Protein AF-A0A6B3F9Q8-F1 (afdb_monomer_lite)

Secondary structure (DSSP, 8-state):
------------B-SSTT-SSEEEEEETTEEEEE-BTT-TTTTHHHHHHHHHHHHT-

Structure (mmCIF, N/CA/C/O backbone):
data_AF-A0A6B3F9Q8-F1
#
_entry.id   AF-A0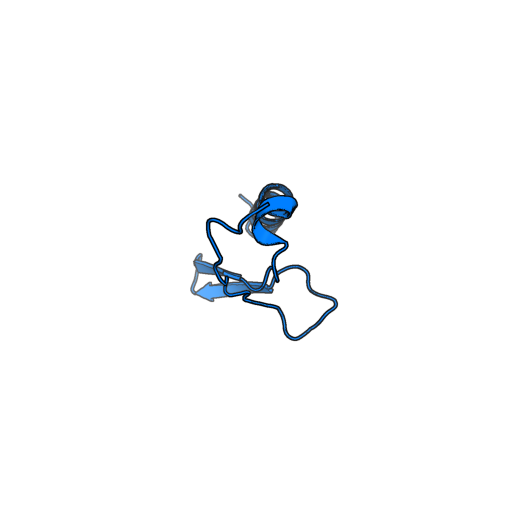A6B3F9Q8-F1
#
loop_
_atom_site.group_PDB
_atom_site.id
_atom_site.type_symbol
_atom_site.label_atom_id
_atom_site.label_alt_id
_atom_site.label_comp_id
_atom_site.label_asym_id
_atom_site.label_entity_id
_atom_site.label_seq_id
_atom_site.pdbx_PDB_ins_code
_atom_site.Cartn_x
_atom_site.Cartn_y
_atom_site.Cartn_z
_atom_site.occupancy
_atom_site.B_iso_or_equiv
_atom_site.auth_seq_id
_atom_site.auth_comp_id
_atom_site.auth_asym_id
_atom_site.auth_atom_id
_atom_site.pdbx_PDB_model_num
ATOM 1 N N . PRO A 1 1 ? 27.376 -5.788 -24.875 1.00 86.38 1 PRO A N 1
ATOM 2 C CA . PRO A 1 1 ? 27.123 -6.958 -23.989 1.00 86.38 1 PRO A CA 1
ATOM 3 C C . PRO A 1 1 ? 25.772 -7.624 -24.308 1.00 86.38 1 PRO A C 1
ATOM 5 O O . PRO A 1 1 ? 24.840 -6.920 -24.685 1.00 86.38 1 PRO A O 1
ATOM 8 N N . ARG A 1 2 ? 25.657 -8.957 -24.187 1.00 95.38 2 ARG A N 1
ATOM 9 C CA . ARG A 1 2 ? 24.391 -9.681 -24.430 1.00 95.38 2 ARG A CA 1
ATOM 10 C C . ARG A 1 2 ? 23.488 -9.610 -23.193 1.00 95.38 2 ARG A C 1
ATOM 12 O O . ARG A 1 2 ? 23.957 -9.858 -22.085 1.00 95.38 2 ARG A O 1
ATOM 19 N N . ILE A 1 3 ? 22.206 -9.303 -23.387 1.00 96.00 3 ILE A N 1
ATOM 20 C CA . ILE A 1 3 ? 21.193 -9.314 -22.320 1.00 96.00 3 ILE A CA 1
ATOM 21 C C . ILE A 1 3 ? 21.002 -10.755 -21.830 1.00 96.00 3 ILE A C 1
ATOM 23 O O . ILE A 1 3 ? 20.809 -11.652 -22.646 1.00 96.00 3 ILE A O 1
ATOM 27 N N . ARG A 1 4 ? 21.078 -10.970 -20.509 1.00 97.25 4 ARG A N 1
ATOM 28 C CA . ARG A 1 4 ? 20.931 -12.297 -19.881 1.00 97.25 4 ARG A CA 1
ATOM 29 C C . ARG A 1 4 ? 19.489 -12.610 -19.489 1.00 97.25 4 ARG A C 1
ATOM 31 O O . ARG A 1 4 ? 19.038 -13.723 -19.721 1.00 97.25 4 ARG A O 1
ATOM 38 N N . HIS A 1 5 ? 18.771 -11.627 -18.945 1.00 97.06 5 HIS A N 1
ATOM 39 C CA . HIS A 1 5 ? 17.396 -11.785 -18.471 1.00 97.06 5 HIS A C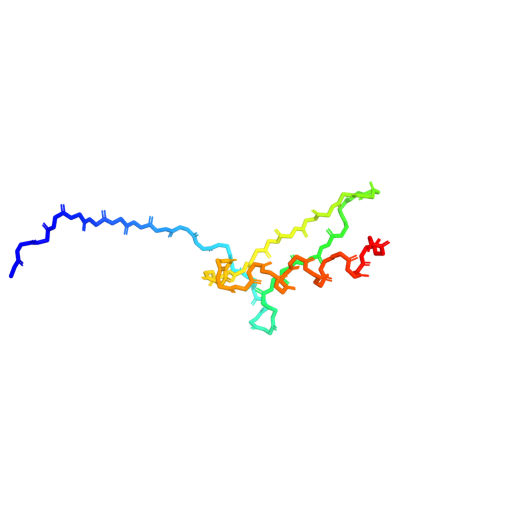A 1
ATOM 40 C C . HIS A 1 5 ? 16.592 -10.500 -18.669 1.00 97.06 5 HIS A C 1
ATOM 42 O O . HIS A 1 5 ? 17.148 -9.401 -18.702 1.00 97.06 5 HIS A O 1
ATOM 48 N N . ARG A 1 6 ? 15.274 -10.662 -18.790 1.00 97.31 6 ARG A N 1
ATOM 49 C CA . ARG A 1 6 ? 14.269 -9.598 -18.777 1.00 97.31 6 ARG A CA 1
ATOM 50 C C . ARG A 1 6 ? 13.057 -10.108 -18.013 1.00 97.31 6 ARG A C 1
ATOM 52 O O . ARG A 1 6 ? 12.746 -11.293 -18.094 1.00 97.31 6 ARG A O 1
ATOM 59 N N . TRP A 1 7 ? 12.379 -9.217 -17.310 1.00 97.94 7 TRP A N 1
ATOM 60 C CA . TRP A 1 7 ? 11.131 -9.519 -16.622 1.00 97.94 7 TRP A CA 1
ATOM 61 C C . TRP A 1 7 ? 10.250 -8.273 -16.571 1.00 97.94 7 TRP A C 1
ATOM 63 O O . TRP A 1 7 ? 10.708 -7.162 -16.844 1.00 97.94 7 TRP A O 1
ATOM 73 N N . ALA A 1 8 ? 8.988 -8.485 -16.217 1.00 97.50 8 ALA A N 1
ATOM 74 C CA . ALA A 1 8 ? 8.022 -7.436 -15.938 1.00 97.50 8 ALA A CA 1
ATOM 75 C C . ALA A 1 8 ? 7.532 -7.575 -14.493 1.00 97.50 8 ALA A C 1
ATOM 77 O O . ALA A 1 8 ? 7.495 -8.677 -13.947 1.00 97.50 8 ALA A O 1
ATOM 78 N N . GLY A 1 9 ? 7.177 -6.450 -13.880 1.00 95.81 9 GLY A N 1
ATOM 79 C CA . GLY A 1 9 ? 6.538 -6.398 -12.569 1.00 95.81 9 GLY A CA 1
ATOM 80 C C . GLY A 1 9 ? 5.151 -5.776 -12.679 1.00 95.81 9 GLY A C 1
ATOM 81 O O . GLY A 1 9 ? 4.872 -5.033 -13.619 1.00 95.81 9 GLY A O 1
ATOM 82 N N . VAL A 1 10 ? 4.292 -6.072 -11.707 1.00 96.31 10 VAL A N 1
ATOM 83 C CA . VAL A 1 10 ? 2.978 -5.434 -11.574 1.00 96.31 10 VAL A CA 1
ATOM 84 C C . VAL A 1 10 ? 3.074 -4.336 -10.525 1.00 96.31 10 VAL A C 1
ATOM 86 O O . VAL A 1 10 ? 3.574 -4.562 -9.423 1.00 96.31 10 VAL A O 1
ATOM 89 N N . TYR A 1 11 ? 2.557 -3.155 -10.853 1.00 95.50 11 TYR A N 1
ATOM 90 C CA . TYR A 1 11 ? 2.424 -2.053 -9.910 1.00 95.50 11 TYR A CA 1
ATOM 91 C C . TYR A 1 11 ? 0.952 -1.816 -9.590 1.00 95.50 11 TYR A C 1
ATOM 93 O O . TYR A 1 11 ? 0.186 -1.377 -10.443 1.00 95.50 11 TYR A O 1
ATOM 101 N N . ALA A 1 12 ? 0.570 -2.060 -8.338 1.00 95.44 12 ALA A N 1
ATOM 102 C CA . ALA A 1 12 ? -0.668 -1.517 -7.795 1.00 95.44 12 ALA A CA 1
ATOM 103 C C . ALA A 1 12 ? -0.438 -0.031 -7.498 1.00 95.44 12 ALA A C 1
ATOM 105 O O . ALA A 1 12 ? 0.416 0.300 -6.674 1.00 95.44 12 ALA A O 1
ATOM 106 N N . GLN A 1 13 ? -1.167 0.855 -8.173 1.00 96.31 13 GLN A N 1
ATOM 107 C CA . GLN A 1 13 ? -1.012 2.309 -8.094 1.00 96.31 13 GLN A CA 1
ATOM 108 C C . GLN A 1 13 ? -2.353 2.934 -7.701 1.00 96.31 13 GLN A C 1
ATOM 110 O O . GLN A 1 13 ? -3.387 2.596 -8.275 1.00 96.31 13 GLN A O 1
ATOM 115 N N . CYS A 1 14 ? -2.332 3.845 -6.726 1.00 96.88 14 CYS A N 1
ATOM 116 C CA . CYS A 1 14 ? -3.490 4.676 -6.406 1.00 96.88 14 CYS A CA 1
ATOM 117 C C . CYS A 1 14 ? -3.939 5.464 -7.644 1.00 96.88 14 CYS A C 1
ATOM 119 O O . CYS A 1 14 ? -3.099 6.027 -8.351 1.00 96.88 14 CYS A O 1
ATOM 121 N N . THR A 1 15 ? -5.250 5.532 -7.879 1.00 96.00 15 THR A N 1
ATOM 122 C CA . THR A 1 15 ? -5.837 6.346 -8.957 1.00 96.00 15 THR A CA 1
ATOM 123 C C . THR A 1 15 ? -5.713 7.841 -8.677 1.00 96.00 15 THR A C 1
ATOM 125 O O . THR A 1 15 ? -5.554 8.627 -9.604 1.00 96.00 15 THR A O 1
ATOM 128 N N . ASP A 1 16 ? -5.745 8.225 -7.400 1.00 95.25 16 ASP A N 1
ATOM 129 C CA . ASP A 1 16 ? -5.414 9.567 -6.929 1.00 95.25 16 ASP A CA 1
ATOM 130 C C . ASP A 1 16 ? -3.881 9.730 -6.880 1.00 95.25 16 ASP A C 1
ATOM 132 O O . ASP A 1 16 ? -3.227 9.089 -6.046 1.00 95.25 16 ASP A O 1
ATOM 136 N N . PRO A 1 17 ? -3.287 10.574 -7.745 1.00 90.62 17 PRO A N 1
ATOM 137 C CA . PRO A 1 17 ? -1.838 10.732 -7.832 1.00 90.62 17 PRO A CA 1
ATOM 138 C C . PRO A 1 17 ? -1.234 11.429 -6.607 1.00 90.62 17 PRO A C 1
ATOM 140 O O . PRO A 1 17 ? -0.023 11.349 -6.408 1.00 90.62 17 PRO A O 1
ATOM 143 N N . SER A 1 18 ? -2.046 12.090 -5.773 1.00 93.38 18 SER A N 1
ATOM 144 C CA . SER A 1 18 ? -1.574 12.700 -4.525 1.00 93.38 18 SER A CA 1
ATOM 145 C C . SER A 1 18 ? -1.320 11.666 -3.421 1.00 93.38 18 SER A C 1
ATOM 147 O O . SER A 1 18 ? -0.608 11.943 -2.454 1.00 93.38 18 SER A O 1
ATOM 149 N N . ARG A 1 19 ? -1.858 10.446 -3.562 1.00 94.00 19 ARG A N 1
ATOM 150 C CA . ARG A 1 19 ? -1.716 9.378 -2.568 1.00 94.00 19 ARG A CA 1
ATOM 151 C C . ARG A 1 19 ? -0.518 8.496 -2.875 1.00 94.00 19 ARG A C 1
ATOM 153 O O . ARG A 1 19 ? -0.487 7.763 -3.862 1.00 94.00 19 ARG A O 1
ATOM 160 N N . VAL A 1 20 ? 0.435 8.472 -1.945 1.00 93.38 20 VAL A N 1
ATOM 161 C CA . VAL A 1 20 ? 1.589 7.561 -2.014 1.00 93.38 20 VAL A CA 1
ATOM 162 C C . VAL A 1 20 ? 1.163 6.102 -1.842 1.00 93.38 20 VAL A C 1
ATOM 164 O O . VAL A 1 20 ? 1.713 5.240 -2.518 1.00 93.38 20 VAL A O 1
ATOM 167 N N . VAL A 1 21 ? 0.198 5.838 -0.958 1.00 97.38 21 VAL A N 1
ATOM 168 C CA . VAL A 1 21 ? -0.337 4.512 -0.613 1.00 97.38 21 VAL A CA 1
ATOM 169 C C . VAL A 1 21 ? -1.774 4.690 -0.102 1.00 97.38 21 VAL A C 1
ATOM 171 O O . VAL A 1 21 ? -2.078 5.675 0.575 1.00 97.38 21 VAL A O 1
ATOM 174 N N . HIS A 1 22 ? -2.663 3.760 -0.436 1.00 97.12 22 HIS A N 1
ATOM 175 C CA . HIS A 1 22 ? -4.033 3.692 0.067 1.00 97.12 22 HIS A CA 1
ATOM 176 C C . HIS A 1 22 ? -4.068 2.917 1.381 1.00 97.12 22 HIS A C 1
ATOM 178 O O . HIS A 1 22 ? -3.487 1.833 1.473 1.00 97.12 22 HIS A O 1
ATOM 184 N N . ARG A 1 23 ? -4.760 3.474 2.378 1.00 97.12 23 ARG A N 1
ATOM 185 C CA . ARG A 1 23 ? -5.002 2.849 3.680 1.00 97.12 23 ARG A CA 1
ATOM 186 C C . ARG A 1 23 ? -6.477 2.927 4.010 1.00 97.12 23 ARG A C 1
ATOM 188 O O . ARG A 1 23 ? -7.069 3.995 3.860 1.00 97.12 23 ARG A O 1
ATOM 195 N N . GLN A 1 24 ? -7.044 1.818 4.455 1.00 96.62 24 GLN A N 1
ATOM 196 C CA . GLN A 1 24 ? -8.446 1.758 4.840 1.00 96.62 24 GLN A CA 1
ATOM 197 C C . GLN A 1 24 ? -8.683 0.585 5.787 1.00 96.62 24 GLN A C 1
ATOM 199 O O . GLN A 1 24 ? -8.250 -0.530 5.497 1.00 96.62 24 GLN A O 1
ATOM 204 N N . GLU A 1 25 ? -9.409 0.830 6.873 1.00 97.62 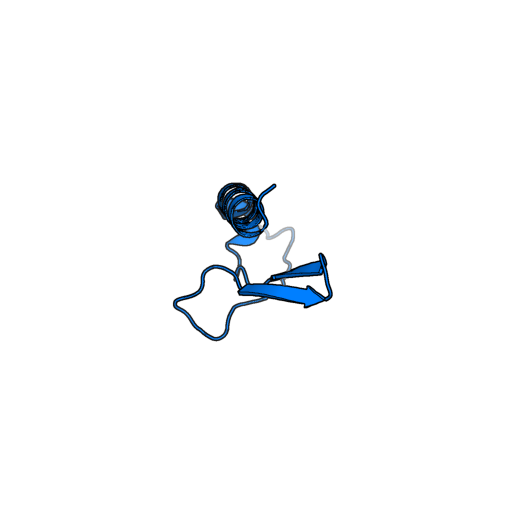25 GLU A N 1
ATOM 205 C CA . GLU A 1 25 ? -9.997 -0.231 7.683 1.00 97.62 25 GLU A CA 1
ATOM 206 C C . GLU A 1 25 ? -11.190 -0.824 6.924 1.00 97.62 25 GLU A C 1
ATOM 208 O O . GLU A 1 25 ? -12.130 -0.114 6.558 1.00 97.62 25 GLU A O 1
ATOM 213 N N . VAL A 1 26 ? -11.109 -2.110 6.590 1.00 98.12 26 VAL A N 1
ATOM 214 C CA . VAL A 1 26 ? -12.127 -2.812 5.783 1.00 98.12 26 VAL A CA 1
ATOM 215 C C . VAL A 1 26 ? -13.039 -3.699 6.631 1.00 98.12 26 VAL A C 1
ATOM 217 O O . VAL A 1 26 ? -14.111 -4.086 6.174 1.00 98.12 26 VAL A O 1
ATOM 220 N N . ALA A 1 27 ? -12.616 -4.000 7.855 1.00 98.12 27 ALA A N 1
ATOM 221 C CA . ALA A 1 27 ? -13.378 -4.623 8.931 1.00 98.12 27 ALA A CA 1
ATOM 222 C C . ALA A 1 27 ? -12.687 -4.277 10.262 1.00 98.12 27 ALA A C 1
ATOM 224 O O . ALA A 1 27 ? -11.554 -3.805 10.234 1.00 98.12 27 ALA A O 1
ATOM 225 N N . ASP A 1 28 ? -13.341 -4.535 11.395 1.00 96.38 28 ASP A N 1
ATOM 226 C CA . ASP A 1 28 ? -12.806 -4.244 12.734 1.00 96.38 28 ASP A CA 1
ATOM 227 C C . ASP A 1 28 ? -11.392 -4.823 12.924 1.00 96.38 28 ASP A C 1
ATOM 229 O O . ASP A 1 28 ? -11.188 -6.038 12.844 1.00 96.38 28 ASP A O 1
ATOM 233 N N . GLY A 1 29 ? -10.400 -3.941 13.081 1.00 94.62 29 GLY A N 1
ATOM 234 C CA . GLY A 1 29 ? -8.988 -4.300 13.231 1.00 94.62 29 GLY A CA 1
ATOM 235 C C . GLY A 1 29 ? -8.294 -4.807 11.956 1.00 94.62 29 GLY A C 1
ATOM 236 O O . GLY A 1 29 ? -7.115 -5.163 11.999 1.00 94.62 29 GLY A O 1
ATOM 237 N N . VAL A 1 30 ? -8.975 -4.832 10.805 1.00 96.88 30 VAL A N 1
ATOM 238 C CA . VAL A 1 30 ? -8.440 -5.326 9.526 1.00 96.88 30 VAL A CA 1
ATOM 239 C C . VAL A 1 30 ? -8.149 -4.167 8.581 1.00 96.88 30 VAL A C 1
ATOM 241 O O . VAL A 1 30 ? -9.053 -3.514 8.056 1.00 96.88 30 VAL A O 1
ATOM 244 N N . TRP A 1 31 ? -6.865 -3.971 8.285 1.00 97.25 31 TRP A N 1
ATOM 245 C CA . TRP A 1 31 ? -6.383 -2.853 7.480 1.00 97.25 31 TRP A CA 1
ATOM 246 C C . TRP A 1 31 ? -5.870 -3.281 6.107 1.00 97.25 31 TRP A C 1
ATOM 248 O O . TRP A 1 31 ? -4.965 -4.106 5.978 1.00 97.25 31 TRP A O 1
ATOM 258 N N . LEU A 1 32 ? -6.410 -2.653 5.063 1.00 97.25 32 LEU A N 1
ATOM 259 C CA . LEU A 1 32 ? -5.866 -2.708 3.713 1.00 97.25 32 LEU A CA 1
ATOM 260 C C . LEU A 1 32 ? -4.783 -1.638 3.557 1.00 97.25 32 LEU A C 1
ATOM 262 O O . LEU A 1 32 ? -5.059 -0.450 3.716 1.00 97.25 32 LEU A O 1
ATOM 266 N N . VAL A 1 33 ? -3.578 -2.053 3.160 1.00 97.38 33 VAL A N 1
ATOM 267 C CA . VAL A 1 33 ? -2.468 -1.161 2.792 1.00 97.38 33 VAL A CA 1
ATOM 268 C C . VAL A 1 33 ? -1.991 -1.538 1.390 1.00 97.38 33 VAL A C 1
ATOM 270 O O . VAL A 1 33 ? -1.393 -2.593 1.193 1.00 97.38 33 VAL A O 1
ATOM 273 N N . THR A 1 34 ? -2.301 -0.717 0.383 1.00 97.44 34 THR A N 1
ATOM 274 C CA . THR A 1 34 ? -2.058 -1.055 -1.034 1.00 97.44 34 THR A CA 1
ATOM 275 C C . THR A 1 34 ? -1.831 0.179 -1.910 1.00 97.44 34 THR A C 1
ATOM 277 O O . THR A 1 34 ? -1.908 1.310 -1.448 1.00 97.44 34 THR A O 1
ATOM 280 N N . GLY A 1 35 ? -1.534 -0.012 -3.194 1.00 97.50 35 GLY A N 1
ATOM 281 C CA . GLY A 1 35 ? -1.353 1.083 -4.148 1.00 97.50 35 GLY A CA 1
ATOM 282 C C . GLY A 1 35 ? -0.020 1.855 -4.101 1.00 97.50 35 GLY A C 1
ATOM 283 O O . GLY A 1 35 ? -0.016 2.997 -4.564 1.00 97.50 35 GLY A O 1
ATOM 284 N N . PRO A 1 36 ? 1.118 1.315 -3.600 1.00 96.62 36 PRO A N 1
ATOM 285 C CA . PRO A 1 36 ? 2.349 2.096 -3.461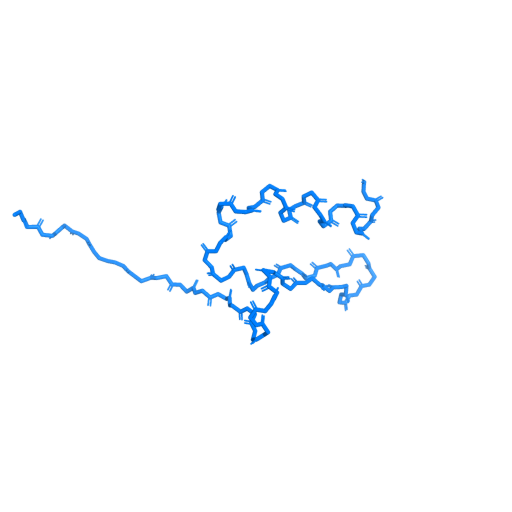 1.00 96.62 36 PRO A CA 1
ATOM 286 C C . PRO A 1 36 ? 3.020 2.462 -4.795 1.00 96.62 36 PRO A C 1
ATOM 288 O O . PRO A 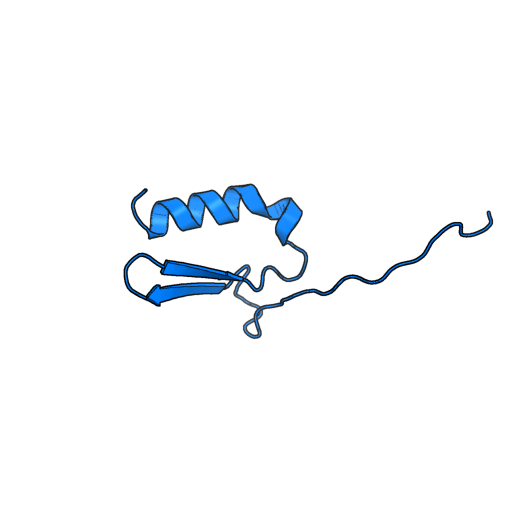1 36 ? 3.993 3.213 -4.809 1.00 96.62 36 PRO A O 1
ATOM 291 N N . GLY A 1 37 ? 2.566 1.919 -5.928 1.00 95.56 37 GLY A N 1
ATOM 292 C CA . GLY A 1 37 ? 2.950 2.417 -7.248 1.00 95.56 37 GLY A CA 1
ATOM 293 C C . GLY A 1 37 ? 4.426 2.269 -7.599 1.00 95.56 37 GLY A C 1
ATOM 294 O O . GLY A 1 37 ? 4.999 3.136 -8.249 1.00 95.56 37 GLY A O 1
ATOM 295 N N . GLY A 1 38 ? 5.071 1.223 -7.082 1.00 94.94 38 GLY A N 1
ATOM 296 C CA . GLY A 1 38 ? 6.505 0.977 -7.258 1.00 94.94 38 GLY A CA 1
ATOM 297 C C . GLY A 1 38 ? 7.416 1.651 -6.245 1.00 94.94 38 GLY A C 1
ATOM 298 O O . GLY A 1 38 ? 8.611 1.381 -6.228 1.00 94.94 38 GLY A O 1
ATOM 299 N N . ARG A 1 39 ? 6.847 2.423 -5.319 1.00 95.00 39 ARG A N 1
ATOM 300 C CA . ARG A 1 39 ? 7.563 2.992 -4.169 1.00 95.00 39 ARG A CA 1
ATOM 301 C C . ARG A 1 39 ? 7.529 2.074 -2.944 1.00 95.00 39 ARG A C 1
ATOM 303 O O . ARG A 1 39 ? 7.988 2.457 -1.877 1.00 95.00 39 ARG A O 1
ATOM 310 N N . GLY A 1 40 ? 6.996 0.859 -3.095 1.00 95.19 40 GLY A N 1
ATOM 311 C CA . GLY A 1 40 ? 6.773 -0.078 -1.994 1.00 95.19 40 GLY A CA 1
ATOM 312 C C . GLY A 1 40 ? 8.053 -0.460 -1.254 1.00 95.19 40 GLY A C 1
ATOM 313 O O . GLY A 1 40 ? 8.041 -0.453 -0.034 1.00 95.19 40 GLY A O 1
ATOM 314 N N . MET A 1 41 ? 9.160 -0.729 -1.961 1.00 96.12 41 MET A N 1
ATOM 315 C CA . MET A 1 41 ? 10.429 -1.065 -1.297 1.00 96.12 41 MET A CA 1
ATOM 316 C C . MET A 1 41 ? 11.076 0.146 -0.626 1.00 96.12 41 MET A C 1
ATOM 318 O O . MET A 1 41 ? 11.397 0.086 0.552 1.00 96.12 41 MET A O 1
ATOM 322 N N . THR A 1 42 ? 11.257 1.250 -1.354 1.00 96.19 42 THR A N 1
ATOM 323 C CA . THR A 1 42 ? 11.960 2.430 -0.825 1.00 96.19 42 THR A CA 1
ATOM 324 C C . THR A 1 42 ? 11.207 3.082 0.333 1.00 96.19 42 THR A C 1
ATOM 326 O O . THR A 1 42 ? 11.824 3.538 1.288 1.00 96.19 42 THR A O 1
ATOM 329 N N . CYS A 1 43 ? 9.874 3.130 0.263 1.00 96.50 43 CYS A N 1
ATOM 330 C CA . CYS A 1 43 ? 9.050 3.798 1.264 1.00 96.50 43 CYS A CA 1
ATOM 331 C C . CYS A 1 43 ? 8.469 2.845 2.317 1.00 96.50 43 CYS A C 1
ATOM 333 O O . CYS A 1 43 ? 7.700 3.317 3.152 1.00 96.50 43 CYS A O 1
ATOM 335 N N . SER A 1 44 ? 8.788 1.541 2.311 1.00 97.19 44 SER A N 1
ATOM 336 C CA . SER A 1 44 ? 8.176 0.590 3.254 1.00 97.19 44 SER A CA 1
ATOM 337 C C . SER A 1 44 ? 8.319 0.989 4.727 1.00 97.19 44 SER A C 1
ATOM 339 O O . SER A 1 44 ? 7.313 0.852 5.424 1.00 97.19 44 SER A O 1
ATOM 341 N N . PRO A 1 45 ? 9.453 1.547 5.217 1.00 98.06 45 PRO A N 1
ATOM 342 C CA . PRO A 1 45 ? 9.563 1.901 6.632 1.00 98.06 45 PRO A CA 1
ATOM 343 C C . PRO A 1 45 ? 8.580 3.011 7.021 1.00 98.06 45 PRO A C 1
ATOM 345 O O . PRO A 1 45 ? 7.793 2.837 7.945 1.00 98.06 45 PRO A O 1
ATOM 348 N N . ALA A 1 46 ? 8.533 4.098 6.246 1.00 97.88 46 ALA A N 1
ATOM 349 C CA . ALA A 1 46 ? 7.603 5.205 6.479 1.00 97.88 46 ALA A CA 1
ATOM 350 C C . ALA A 1 46 ? 6.137 4.799 6.248 1.00 97.88 46 ALA A C 1
ATOM 352 O O . ALA A 1 46 ? 5.224 5.307 6.898 1.00 97.88 46 ALA A O 1
ATOM 353 N N . ILE A 1 47 ? 5.883 3.874 5.312 1.00 97.25 47 ILE A N 1
ATOM 354 C CA . ILE A 1 47 ? 4.540 3.333 5.105 1.00 97.25 47 ILE A CA 1
ATOM 355 C C . ILE A 1 47 ? 4.085 2.571 6.348 1.00 97.25 47 ILE A C 1
ATOM 357 O O . ILE A 1 47 ? 2.940 2.773 6.756 1.00 97.25 47 ILE A O 1
ATOM 361 N N . ALA A 1 48 ? 4.951 1.736 6.926 1.00 97.19 48 ALA A N 1
ATOM 362 C CA . ALA A 1 48 ? 4.665 0.944 8.115 1.00 97.19 48 ALA A CA 1
ATOM 363 C C . ALA A 1 48 ? 4.475 1.829 9.351 1.00 97.19 48 ALA A C 1
ATOM 365 O O . ALA A 1 48 ? 3.408 1.770 9.952 1.00 97.19 48 ALA A O 1
ATOM 366 N N . GLU A 1 49 ? 5.442 2.700 9.654 1.00 98.25 49 GLU A N 1
ATOM 367 C CA . GLU A 1 49 ? 5.390 3.650 10.775 1.00 98.25 49 GLU A CA 1
ATOM 368 C C . GLU A 1 49 ? 4.087 4.452 10.751 1.00 98.25 49 GLU A C 1
ATOM 370 O O . GLU A 1 49 ? 3.299 4.410 11.689 1.00 98.25 49 GLU A O 1
ATOM 375 N N . ARG A 1 50 ? 3.764 5.073 9.610 1.00 97.44 50 ARG A N 1
ATOM 376 C CA . ARG A 1 50 ? 2.546 5.880 9.509 1.00 97.44 50 ARG A CA 1
ATOM 377 C C . ARG A 1 50 ? 1.256 5.063 9.594 1.00 97.44 50 ARG A C 1
ATOM 379 O O . ARG A 1 50 ? 0.203 5.619 9.889 1.00 97.44 50 ARG A O 1
ATOM 386 N N . THR A 1 51 ? 1.314 3.771 9.271 1.00 97.25 51 THR A N 1
ATOM 387 C CA . THR A 1 51 ? 0.173 2.868 9.471 1.00 97.25 51 THR A CA 1
ATOM 388 C C . THR A 1 51 ? 0.031 2.513 10.947 1.00 97.25 51 THR A C 1
ATOM 390 O O . THR A 1 51 ? -1.085 2.553 11.440 1.00 97.25 51 THR A O 1
ATOM 393 N N . ALA A 1 52 ? 1.133 2.229 11.646 1.00 97.38 52 ALA A N 1
ATOM 394 C CA . ALA A 1 52 ? 1.145 1.958 13.083 1.00 97.38 52 ALA A CA 1
ATOM 395 C C . ALA A 1 52 ? 0.585 3.148 13.883 1.00 97.38 52 ALA A C 1
ATOM 397 O O . ALA A 1 52 ? -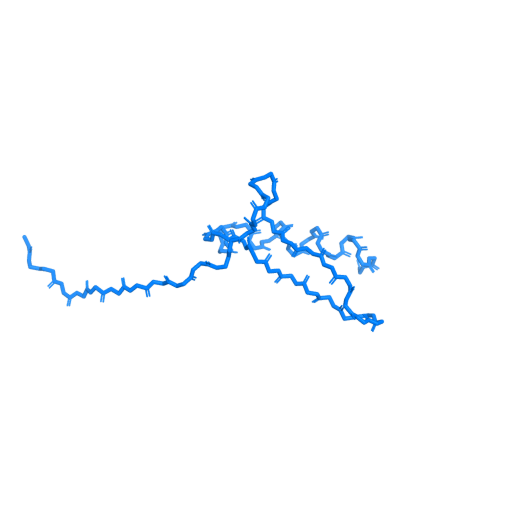0.352 2.968 14.657 1.00 97.38 52 ALA A O 1
ATOM 398 N N . ASP A 1 53 ? 1.050 4.367 13.585 1.00 97.69 53 ASP A N 1
ATOM 399 C CA . ASP A 1 53 ? 0.520 5.607 14.171 1.00 97.69 53 ASP A CA 1
ATOM 400 C C . ASP A 1 53 ? -0.999 5.728 13.990 1.00 97.69 53 ASP A C 1
ATOM 402 O O . ASP A 1 53 ? -1.725 6.120 14.901 1.00 97.69 53 ASP A O 1
ATOM 406 N N . LEU A 1 54 ? -1.482 5.428 12.778 1.00 95.50 54 LEU A N 1
ATOM 407 C CA . LEU A 1 54 ? -2.888 5.572 12.408 1.00 95.50 54 LEU A CA 1
ATOM 408 C C . LEU A 1 54 ? -3.788 4.613 13.195 1.00 95.50 54 LEU A C 1
ATOM 410 O O . LEU A 1 54 ? -4.931 4.964 13.477 1.00 95.50 54 LEU A O 1
ATOM 414 N N . ILE A 1 55 ? -3.281 3.425 13.526 1.00 96.25 55 ILE A N 1
ATOM 415 C CA . ILE A 1 55 ? -4.026 2.388 14.252 1.00 96.25 55 ILE A CA 1
ATOM 416 C C . ILE A 1 55 ? -3.750 2.394 15.760 1.00 96.25 55 ILE A C 1
ATOM 418 O O . ILE A 1 55 ? -4.317 1.576 16.478 1.00 96.25 55 ILE A O 1
ATOM 422 N N . GLY A 1 56 ? -2.897 3.304 16.240 1.00 95.25 56 GLY A N 1
ATOM 423 C CA . GLY A 1 56 ? -2.538 3.417 17.652 1.00 95.25 56 GLY A CA 1
ATOM 424 C C . GLY A 1 56 ? -1.742 2.225 18.191 1.00 95.25 56 GLY A C 1
ATOM 425 O O . GLY A 1 56 ? -1.991 1.813 19.324 1.00 95.25 56 GLY A O 1
ATOM 426 N N . TRP A 1 57 ? -0.840 1.656 17.382 1.00 92.50 57 TRP A N 1
ATOM 427 C CA . TRP A 1 57 ? 0.054 0.565 17.795 1.00 92.50 57 TRP A CA 1
ATOM 428 C C . TRP A 1 57 ? 1.267 1.067 18.589 1.00 92.50 57 TRP A C 1
ATOM 430 O O . TRP A 1 57 ? 1.819 2.126 18.217 1.00 92.50 57 TRP A O 1
#

Sequence (57 aa):
PRIRHRWAGVYAQCTDPSRVVHRQEVADGVWLVTGPGGRGMTCSPAIAERTADLIGW

Foldseek 3Di:
DDDDDDDDDDAQADPPPVDCWDWDDPDVVDIDTHHNGPCCVVCVVVSVVVVCVVVVD

pLDDT: mean 96.17, std 1.97, range [86.38, 98.25]

Radius of gyration: 15.14 Å; chains: 1; bounding box: 40×25×42 Å